Protein AF-A0A351FAN3-F1 (afdb_monomer)

Structure (mmCIF, N/CA/C/O backbone):
data_AF-A0A351FAN3-F1
#
_entry.id   AF-A0A351FAN3-F1
#
loop_
_atom_site.group_PDB
_atom_site.id
_atom_site.type_symbol
_atom_site.label_atom_id
_atom_site.label_alt_id
_atom_site.label_comp_id
_atom_site.label_asym_id
_atom_site.label_entity_id
_atom_site.label_seq_id
_atom_site.pdbx_PDB_ins_code
_atom_site.Cartn_x
_atom_site.Cartn_y
_atom_site.Cartn_z
_atom_site.occupancy
_atom_site.B_iso_or_equiv
_atom_site.auth_seq_id
_atom_site.auth_comp_id
_atom_site.auth_asym_id
_atom_site.auth_atom_id
_atom_site.pdbx_PDB_model_num
ATOM 1 N N . MET A 1 1 ? -4.603 -16.879 10.600 1.00 72.56 1 MET A N 1
ATOM 2 C CA . MET A 1 1 ? -4.471 -15.517 11.155 1.00 72.56 1 MET A CA 1
ATOM 3 C C . MET A 1 1 ? -3.678 -14.678 10.165 1.00 72.56 1 MET A C 1
ATOM 5 O O . MET A 1 1 ? -2.567 -15.080 9.836 1.00 72.56 1 MET A O 1
ATOM 9 N N . LYS A 1 2 ? -4.254 -13.592 9.635 1.00 87.19 2 LYS A N 1
ATOM 10 C CA . LYS A 1 2 ? -3.559 -12.656 8.735 1.00 87.19 2 LYS A CA 1
ATOM 11 C C . LYS A 1 2 ? -3.353 -11.318 9.441 1.00 87.19 2 LYS A C 1
ATOM 13 O O . LYS A 1 2 ? -4.236 -10.863 10.165 1.00 87.19 2 LYS A O 1
ATOM 18 N N . VAL A 1 3 ? -2.179 -10.725 9.233 1.00 91.88 3 VAL A N 1
ATOM 19 C CA . VAL A 1 3 ? -1.788 -9.427 9.796 1.00 91.88 3 VAL A CA 1
ATOM 20 C C . VAL A 1 3 ? -1.578 -8.452 8.652 1.00 91.88 3 VAL A C 1
ATOM 22 O O . VAL A 1 3 ? -0.851 -8.757 7.705 1.00 91.88 3 VAL A O 1
ATOM 25 N N . HIS A 1 4 ? -2.201 -7.284 8.744 1.00 91.38 4 HIS A N 1
ATOM 26 C CA . HIS A 1 4 ? -2.178 -6.276 7.696 1.00 91.38 4 HIS A CA 1
ATOM 27 C C . HIS A 1 4 ? -1.546 -4.999 8.232 1.00 91.38 4 HIS A C 1
ATOM 29 O O . HIS A 1 4 ? -2.056 -4.377 9.162 1.00 91.38 4 HIS A O 1
ATOM 35 N N . PHE A 1 5 ? -0.447 -4.591 7.609 1.00 92.56 5 PHE A N 1
ATOM 36 C CA . PHE A 1 5 ? 0.274 -3.374 7.954 1.00 92.56 5 PHE A CA 1
ATOM 37 C C . PHE A 1 5 ? -0.227 -2.227 7.073 1.00 92.56 5 PHE A C 1
ATOM 39 O O . PHE A 1 5 ? 0.098 -2.163 5.888 1.00 92.56 5 PHE A O 1
ATOM 46 N N . LYS A 1 6 ? -1.047 -1.339 7.639 1.00 93.25 6 LYS A N 1
ATOM 47 C CA . LYS A 1 6 ? -1.618 -0.169 6.946 1.00 93.25 6 LYS A CA 1
ATOM 48 C C . LYS A 1 6 ? -0.756 1.078 7.091 1.00 93.25 6 LYS A C 1
ATOM 50 O O . LYS A 1 6 ? -0.811 1.969 6.241 1.00 93.25 6 LYS A O 1
ATOM 55 N N . GLY A 1 7 ? 0.089 1.104 8.115 1.00 93.06 7 GLY A N 1
ATOM 56 C CA . GLY A 1 7 ? 1.183 2.050 8.252 1.00 93.06 7 GLY A CA 1
ATOM 57 C C . GLY A 1 7 ? 2.266 1.526 9.185 1.00 93.06 7 GLY A C 1
ATOM 58 O O . GLY A 1 7 ? 1.991 0.824 10.155 1.00 93.06 7 GLY A O 1
ATOM 59 N N . THR A 1 8 ? 3.513 1.831 8.837 1.00 91.50 8 THR A N 1
ATOM 60 C CA . THR A 1 8 ? 4.726 1.348 9.523 1.00 91.50 8 THR A CA 1
ATOM 61 C C . THR A 1 8 ? 5.798 2.433 9.637 1.00 91.50 8 THR A C 1
ATOM 63 O O . THR A 1 8 ? 6.943 2.143 9.979 1.00 91.50 8 THR A O 1
ATOM 66 N N . ARG A 1 9 ? 5.474 3.681 9.274 1.00 91.62 9 ARG A N 1
ATOM 67 C CA . ARG A 1 9 ? 6.348 4.847 9.458 1.00 91.62 9 ARG A CA 1
ATOM 68 C C . ARG A 1 9 ? 6.201 5.346 10.897 1.00 91.62 9 ARG A C 1
ATOM 70 O O . ARG A 1 9 ? 5.154 5.134 11.484 1.00 91.62 9 ARG A O 1
ATOM 77 N N . GLY A 1 10 ? 7.228 5.991 11.447 1.00 87.00 10 GLY A N 1
ATOM 78 C CA . GLY A 1 10 ? 7.135 6.658 12.752 1.00 87.00 10 GLY A CA 1
ATOM 79 C C . GLY A 1 10 ? 6.449 8.025 12.659 1.00 87.00 10 GLY A C 1
ATOM 80 O O . GLY A 1 10 ? 5.470 8.190 11.937 1.00 87.00 10 GLY A O 1
ATOM 81 N N . SER A 1 11 ? 7.052 9.023 13.304 1.00 86.12 11 SER A N 1
ATOM 82 C CA . SER A 1 11 ? 6.441 10.303 13.691 1.00 86.12 11 SER A CA 1
ATOM 83 C C . SER A 1 11 ? 5.692 11.101 12.619 1.00 86.12 11 SER A C 1
ATOM 85 O O . SER A 1 11 ? 4.808 11.879 12.962 1.00 86.12 11 SER A O 1
ATOM 87 N N . ILE A 1 12 ? 6.046 10.992 11.336 1.00 88.50 12 ILE A N 1
ATOM 88 C CA . ILE A 1 12 ? 5.437 11.809 10.275 1.00 88.50 12 ILE A CA 1
ATOM 89 C C . ILE A 1 12 ? 5.152 10.933 9.051 1.00 88.50 12 ILE A C 1
ATOM 91 O O . ILE A 1 12 ? 6.059 10.225 8.588 1.00 88.50 12 ILE A O 1
ATOM 95 N N . PRO A 1 13 ? 3.928 10.987 8.489 1.00 88.44 13 PRO A N 1
ATOM 96 C CA . PRO A 1 13 ? 3.634 10.324 7.235 1.00 88.44 13 PRO A CA 1
ATOM 97 C C . PRO A 1 13 ? 4.348 11.057 6.100 1.00 88.44 13 PRO A C 1
ATOM 99 O O . PRO A 1 13 ? 4.207 12.267 5.935 1.00 88.44 13 PRO A O 1
ATOM 102 N N . ILE A 1 14 ? 5.147 10.333 5.321 1.00 88.50 14 ILE A N 1
ATOM 103 C CA . ILE A 1 14 ? 5.975 10.914 4.258 1.00 88.50 14 ILE A CA 1
ATOM 104 C C . ILE A 1 14 ? 5.714 10.144 2.974 1.00 88.50 14 ILE A C 1
ATOM 106 O O . ILE A 1 14 ? 5.984 8.946 2.903 1.00 88.50 14 ILE A O 1
ATOM 110 N N . ALA A 1 15 ? 5.211 10.839 1.957 1.00 87.94 15 ALA A N 1
ATOM 111 C CA . ALA A 1 15 ? 5.057 10.268 0.627 1.00 87.94 15 ALA A CA 1
ATOM 112 C C . ALA A 1 15 ? 6.428 9.881 0.034 1.00 87.94 15 ALA A C 1
ATOM 114 O O . ALA A 1 15 ? 7.420 10.561 0.314 1.00 87.94 15 ALA A O 1
ATOM 115 N N . PRO A 1 16 ? 6.497 8.835 -0.809 1.00 88.88 16 PRO A N 1
ATOM 11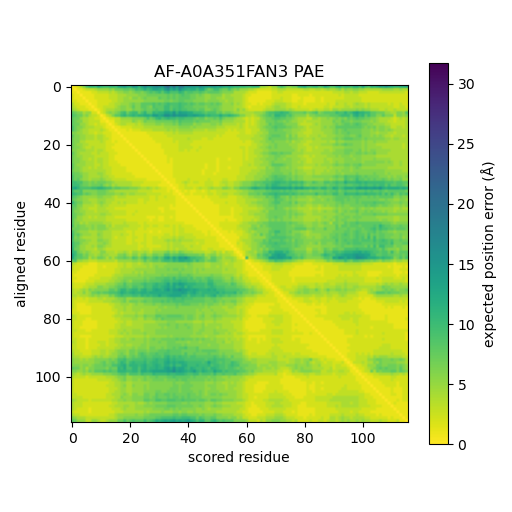6 C CA . PRO A 1 16 ? 7.694 8.559 -1.593 1.00 88.88 16 PRO A CA 1
ATOM 117 C C . PRO A 1 16 ? 8.120 9.791 -2.395 1.00 88.88 16 PRO A C 1
ATOM 119 O O . PRO A 1 16 ? 7.289 10.494 -2.976 1.00 88.88 16 PRO A O 1
ATOM 122 N N . THR A 1 17 ? 9.420 10.041 -2.441 1.00 92.19 17 THR A N 1
ATOM 123 C CA . THR A 1 17 ? 10.008 11.108 -3.250 1.00 92.19 17 THR A CA 1
ATOM 124 C C . THR A 1 17 ? 9.900 10.788 -4.742 1.00 92.19 17 THR A C 1
ATOM 126 O O . THR A 1 17 ? 9.798 9.629 -5.151 1.00 92.19 17 THR A O 1
ATOM 129 N N . ALA A 1 18 ? 9.972 11.820 -5.588 1.00 95.75 18 ALA A N 1
ATOM 130 C CA . ALA A 1 18 ? 9.976 11.641 -7.040 1.00 95.75 18 ALA A CA 1
ATOM 131 C C . ALA A 1 18 ? 11.127 10.731 -7.508 1.00 95.75 18 ALA A C 1
ATOM 133 O O . ALA A 1 18 ? 10.918 9.874 -8.365 1.00 95.75 18 ALA A O 1
ATOM 134 N N . THR A 1 19 ? 12.312 10.872 -6.906 1.00 96.62 19 THR A N 1
ATOM 135 C CA . THR A 1 19 ? 13.483 10.038 -7.201 1.00 96.62 19 THR A CA 1
ATOM 136 C C . THR A 1 19 ? 13.225 8.571 -6.869 1.00 96.62 19 THR A C 1
ATOM 138 O O . THR A 1 19 ? 13.448 7.713 -7.717 1.00 96.62 19 THR A O 1
ATOM 141 N N . GLU A 1 20 ? 12.667 8.266 -5.692 1.00 92.81 20 GLU A N 1
ATOM 142 C CA . GLU A 1 20 ? 12.321 6.884 -5.321 1.00 92.81 20 GLU A CA 1
ATOM 143 C C . GLU A 1 20 ? 11.310 6.270 -6.300 1.00 92.81 20 GLU A C 1
ATOM 145 O O . GLU A 1 20 ? 11.420 5.099 -6.668 1.00 92.81 20 GLU A O 1
ATOM 150 N N . VAL A 1 21 ? 10.332 7.053 -6.765 1.00 94.25 21 VAL A N 1
ATOM 151 C CA . VAL A 1 21 ? 9.373 6.590 -7.779 1.00 94.25 21 VAL A CA 1
ATOM 152 C C . VAL A 1 21 ? 10.079 6.305 -9.108 1.00 94.25 21 VAL A C 1
ATOM 154 O O . VAL A 1 21 ? 9.865 5.241 -9.693 1.00 94.25 21 VAL A O 1
ATOM 157 N N . GLN A 1 22 ? 10.945 7.208 -9.573 1.00 97.12 22 GLN A N 1
ATOM 158 C CA . GLN A 1 22 ? 11.709 7.023 -10.811 1.00 97.12 22 GLN A CA 1
ATOM 159 C C . GLN A 1 22 ? 12.600 5.777 -10.748 1.00 97.12 22 GLN A C 1
ATOM 161 O O . GLN A 1 22 ? 12.579 4.958 -11.669 1.00 97.12 22 GLN A O 1
ATOM 166 N N . GLU A 1 23 ? 13.322 5.577 -9.647 1.00 95.81 23 GLU A N 1
ATOM 167 C CA . GLU A 1 23 ? 14.173 4.403 -9.440 1.00 95.81 23 GLU A CA 1
ATOM 168 C C . GLU A 1 23 ? 13.374 3.098 -9.472 1.00 95.81 23 GLU A C 1
ATOM 170 O O . GLU A 1 23 ? 13.818 2.111 -10.063 1.00 95.81 23 GLU A O 1
ATOM 175 N N . LYS A 1 24 ? 12.163 3.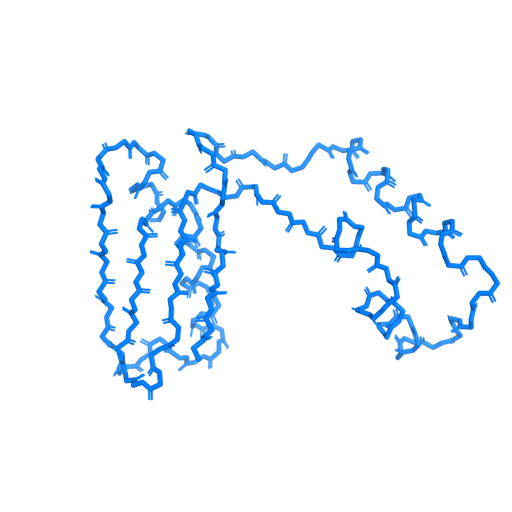080 -8.899 1.00 95.38 24 LYS A N 1
ATOM 176 C CA . LYS A 1 24 ? 11.278 1.907 -8.963 1.00 95.38 24 LYS A CA 1
ATOM 177 C C . LYS A 1 24 ? 10.836 1.592 -10.385 1.00 95.38 24 LYS A C 1
ATOM 179 O O . LYS A 1 24 ? 10.823 0.417 -10.757 1.00 95.38 24 LYS A O 1
ATOM 184 N N . VAL A 1 25 ? 10.504 2.609 -11.179 1.00 96.31 25 VAL A N 1
ATOM 185 C CA . VAL A 1 25 ? 10.139 2.428 -12.592 1.00 96.31 25 VAL A CA 1
ATOM 186 C C . VAL A 1 25 ? 11.325 1.864 -13.372 1.00 96.31 25 VAL A C 1
ATOM 188 O O . VAL A 1 25 ? 11.185 0.835 -14.031 1.00 96.31 25 VAL A O 1
ATOM 191 N N . VAL A 1 26 ? 12.509 2.468 -13.239 1.00 97.75 26 VAL A N 1
ATOM 192 C CA . VAL A 1 26 ? 13.728 2.003 -13.920 1.00 97.75 26 VAL A CA 1
ATOM 193 C C . VAL A 1 26 ? 14.069 0.565 -13.525 1.00 97.75 26 VAL A C 1
ATOM 195 O O . VAL A 1 26 ? 14.277 -0.276 -14.400 1.00 97.75 26 VAL A O 1
ATOM 198 N N . ALA A 1 27 ? 14.066 0.243 -12.230 1.00 96.62 27 ALA A N 1
ATOM 199 C CA . ALA A 1 27 ? 14.348 -1.107 -11.745 1.00 96.62 27 ALA A CA 1
ATOM 200 C C . ALA A 1 27 ? 13.341 -2.141 -12.276 1.00 96.62 27 ALA A C 1
ATOM 202 O O . ALA A 1 27 ? 13.734 -3.238 -12.679 1.00 96.62 27 ALA A O 1
ATOM 203 N N . SER A 1 28 ? 12.056 -1.781 -12.342 1.00 96.62 28 SER A N 1
ATOM 204 C CA . SER A 1 28 ? 11.007 -2.653 -12.885 1.00 96.62 28 SER A CA 1
ATOM 205 C C . SER A 1 28 ? 11.208 -2.922 -14.379 1.00 96.62 28 SER A C 1
ATOM 207 O O . SER A 1 28 ? 11.084 -4.064 -14.820 1.00 96.62 28 SER A O 1
ATOM 209 N N . LEU A 1 29 ? 11.586 -1.898 -15.153 1.00 96.44 29 LEU A N 1
ATOM 210 C CA . LEU A 1 29 ? 11.882 -2.029 -16.583 1.00 96.44 29 LEU A CA 1
ATOM 211 C C . LEU A 1 29 ? 13.149 -2.852 -16.845 1.00 96.44 29 LEU A C 1
ATOM 213 O O . LEU A 1 29 ? 13.180 -3.653 -17.778 1.00 96.44 29 LEU A O 1
ATOM 217 N N . LEU A 1 30 ? 14.183 -2.707 -16.011 1.00 96.56 30 LEU A N 1
ATOM 218 C CA . LEU A 1 30 ? 15.382 -3.542 -16.091 1.00 96.56 30 LEU A CA 1
ATOM 219 C C . LEU A 1 30 ? 15.057 -5.015 -15.814 1.00 96.56 30 LEU A C 1
ATOM 221 O O . LEU A 1 30 ? 15.494 -5.881 -16.570 1.00 96.56 30 LEU A O 1
ATOM 225 N N . ALA A 1 31 ? 14.247 -5.296 -14.789 1.00 95.44 31 ALA A N 1
ATOM 226 C CA . ALA A 1 31 ? 13.809 -6.651 -14.450 1.00 95.44 31 ALA A CA 1
ATOM 227 C C . ALA A 1 31 ? 12.892 -7.279 -15.519 1.00 95.44 31 ALA A C 1
ATOM 229 O O . ALA A 1 31 ? 12.858 -8.501 -15.674 1.00 95.44 31 ALA A O 1
ATOM 230 N N . ALA A 1 32 ? 12.160 -6.450 -16.264 1.00 96.31 32 ALA A N 1
ATOM 231 C CA . ALA A 1 32 ? 11.279 -6.867 -17.350 1.00 96.31 32 ALA A CA 1
ATOM 232 C C . ALA A 1 32 ? 12.025 -7.302 -18.625 1.00 96.31 32 ALA A C 1
ATOM 234 O O . ALA A 1 32 ? 11.432 -7.939 -19.500 1.00 96.31 32 ALA A O 1
ATOM 235 N N . ARG A 1 33 ? 13.317 -6.975 -18.770 1.00 96.12 33 ARG A N 1
ATOM 236 C CA . ARG A 1 33 ? 14.078 -7.284 -19.990 1.00 96.12 33 ARG A CA 1
ATOM 237 C C . ARG A 1 33 ? 14.092 -8.790 -20.270 1.00 96.12 33 ARG A C 1
ATOM 239 O O . ARG A 1 33 ? 14.479 -9.592 -19.426 1.00 96.12 33 ARG A O 1
ATOM 246 N N . GLY A 1 34 ? 13.690 -9.162 -21.486 1.00 93.75 34 GLY A N 1
ATOM 247 C CA . GLY A 1 34 ? 13.629 -10.559 -21.931 1.00 93.75 34 GLY A CA 1
ATOM 248 C C . GLY A 1 34 ? 12.434 -11.355 -21.392 1.00 93.75 34 GLY A C 1
ATOM 249 O O . GLY A 1 34 ? 12.371 -12.561 -21.620 1.00 93.75 34 GLY A O 1
ATOM 250 N N . LYS A 1 35 ? 11.492 -10.716 -20.685 1.00 93.69 35 LYS A N 1
ATOM 251 C CA . LYS A 1 35 ? 10.231 -11.334 -20.253 1.00 93.69 35 LYS A CA 1
ATOM 252 C C . LYS A 1 35 ? 9.139 -11.137 -21.303 1.00 93.69 35 LYS A C 1
ATOM 254 O O . LYS A 1 35 ? 9.164 -10.173 -22.066 1.00 93.69 35 LYS A O 1
ATOM 259 N N . ASP A 1 36 ? 8.172 -12.050 -21.326 1.00 92.75 36 ASP A N 1
ATOM 260 C CA . ASP A 1 36 ? 7.025 -11.952 -22.224 1.00 92.75 36 ASP A CA 1
ATOM 261 C C . ASP A 1 36 ? 5.914 -11.106 -21.587 1.00 92.75 36 ASP A C 1
ATOM 263 O O . ASP A 1 36 ? 5.204 -11.568 -20.698 1.00 92.75 36 ASP A O 1
ATOM 267 N N . LEU A 1 37 ? 5.805 -9.849 -22.021 1.00 95.69 37 LEU A N 1
ATOM 268 C CA . LEU A 1 37 ? 4.888 -8.835 -21.481 1.00 95.69 37 LEU A CA 1
ATOM 269 C C . LEU A 1 37 ? 3.921 -8.318 -22.561 1.00 95.69 37 LEU A C 1
ATOM 271 O O . LEU A 1 37 ? 3.634 -7.127 -22.637 1.00 95.69 37 LEU A O 1
ATOM 275 N N . ARG A 1 38 ? 3.457 -9.208 -23.446 1.00 96.00 38 ARG A N 1
ATOM 276 C CA . ARG A 1 38 ? 2.648 -8.864 -24.634 1.00 96.00 38 ARG A CA 1
ATOM 277 C C . ARG A 1 38 ? 1.181 -8.556 -24.334 1.00 96.00 38 ARG A C 1
ATOM 279 O O . ARG A 1 38 ? 0.478 -8.054 -25.205 1.00 96.00 38 ARG A O 1
ATOM 286 N N . SER A 1 39 ? 0.706 -8.870 -23.134 1.00 97.44 39 SER A N 1
ATOM 287 C CA . SER A 1 39 ? -0.675 -8.644 -22.706 1.00 97.44 39 SER A CA 1
ATOM 288 C C . SER A 1 39 ? -0.732 -8.070 -21.295 1.00 97.44 39 SER A C 1
ATOM 290 O O . SER A 1 39 ? 0.162 -8.306 -20.481 1.00 97.44 39 SER A O 1
ATOM 292 N N . GLU A 1 40 ? -1.821 -7.369 -20.974 1.00 97.44 40 GLU A N 1
ATOM 293 C CA . GLU A 1 40 ? -2.049 -6.827 -19.628 1.00 97.44 40 GLU A CA 1
ATOM 294 C C . GLU A 1 40 ? -1.983 -7.921 -18.555 1.00 97.44 40 GLU A C 1
ATOM 296 O O . GLU A 1 40 ? -1.359 -7.728 -17.514 1.00 97.44 40 GLU A O 1
ATOM 301 N N . ARG A 1 41 ? -2.555 -9.102 -18.830 1.00 97.50 41 ARG A N 1
ATOM 302 C CA . ARG A 1 41 ? -2.495 -10.249 -17.915 1.00 97.50 41 ARG A CA 1
ATOM 303 C C . ARG A 1 41 ? -1.049 -10.638 -17.595 1.00 97.50 41 ARG A C 1
ATOM 305 O O . ARG A 1 41 ? -0.714 -10.806 -16.427 1.00 97.50 41 ARG A O 1
ATOM 312 N N . GLN A 1 42 ? -0.190 -10.739 -18.612 1.00 97.00 42 GLN A N 1
ATOM 313 C CA . GLN A 1 42 ? 1.229 -11.062 -18.423 1.00 97.00 42 GLN A CA 1
ATOM 314 C C . GLN A 1 42 ? 1.969 -9.972 -17.637 1.00 97.00 42 GLN A C 1
ATOM 316 O O . GLN A 1 42 ? 2.803 -10.286 -16.792 1.00 97.00 42 GLN A O 1
ATOM 321 N N . ILE A 1 43 ? 1.641 -8.699 -17.877 1.00 96.81 43 ILE A N 1
ATOM 322 C CA . ILE A 1 43 ? 2.220 -7.572 -17.136 1.00 96.81 43 ILE A CA 1
ATOM 323 C C . ILE A 1 43 ? 1.826 -7.639 -15.659 1.00 96.81 43 ILE A C 1
ATOM 325 O O . ILE A 1 43 ? 2.698 -7.545 -14.797 1.00 96.81 43 ILE A O 1
ATOM 329 N N . ARG A 1 44 ? 0.540 -7.845 -15.353 1.00 96.56 44 ARG A N 1
ATOM 330 C CA . ARG A 1 44 ? 0.051 -7.962 -13.971 1.00 96.56 44 ARG A CA 1
ATOM 331 C C . ARG A 1 44 ? 0.689 -9.143 -13.248 1.00 96.56 44 ARG A C 1
ATOM 333 O O . ARG A 1 44 ? 1.227 -8.966 -12.161 1.00 96.56 44 ARG A O 1
ATOM 340 N N . GLU A 1 45 ? 0.738 -10.310 -13.889 1.00 96.25 45 GLU A N 1
ATOM 341 C CA . GLU A 1 45 ? 1.413 -11.489 -13.335 1.00 96.25 45 GLU A CA 1
ATOM 342 C C . GLU A 1 45 ? 2.903 -11.236 -13.071 1.00 96.25 45 GLU A C 1
ATOM 344 O O . GLU A 1 45 ? 3.420 -11.653 -12.034 1.00 96.25 45 GLU A O 1
ATOM 349 N N . PHE A 1 46 ? 3.600 -10.533 -13.966 1.00 96.38 46 PHE A N 1
ATOM 350 C CA . PHE A 1 46 ? 4.998 -10.164 -13.756 1.00 96.38 46 PHE A CA 1
ATOM 351 C C . PHE A 1 46 ? 5.170 -9.226 -12.553 1.00 96.38 46 PHE A C 1
ATOM 353 O O . PHE A 1 46 ? 6.027 -9.474 -11.701 1.00 96.38 46 PHE A O 1
ATOM 360 N N . VAL A 1 47 ? 4.339 -8.187 -12.442 1.00 95.81 47 VAL A N 1
ATOM 361 C CA . VAL A 1 47 ? 4.390 -7.242 -11.316 1.00 95.81 47 VAL A CA 1
ATOM 362 C C . VAL A 1 47 ? 4.100 -7.942 -9.989 1.00 95.81 47 VAL A C 1
ATOM 364 O O . VAL A 1 47 ? 4.820 -7.724 -9.018 1.00 95.81 47 VAL A O 1
ATOM 367 N N . GLU A 1 48 ? 3.086 -8.801 -9.945 1.00 93.69 48 GLU A N 1
ATOM 368 C CA . GLU A 1 48 ? 2.644 -9.452 -8.709 1.00 93.69 48 GLU A CA 1
ATOM 369 C C . GLU A 1 48 ? 3.558 -10.600 -8.275 1.00 93.69 48 GLU A C 1
ATOM 371 O O . GLU A 1 48 ? 3.786 -10.786 -7.082 1.00 93.69 48 GLU A O 1
ATOM 376 N N . LYS A 1 49 ? 4.073 -11.388 -9.227 1.00 94.12 49 LYS A N 1
ATOM 377 C CA . LYS A 1 49 ? 4.755 -12.656 -8.920 1.00 94.12 49 LYS A CA 1
ATOM 378 C C . LYS A 1 49 ? 6.260 -12.635 -9.153 1.00 94.12 49 LYS A C 1
ATOM 380 O O . LYS A 1 49 ? 6.948 -13.502 -8.626 1.00 94.12 49 LYS A O 1
ATOM 385 N N . SER A 1 50 ? 6.776 -11.711 -9.967 1.00 94.81 50 SER A N 1
ATOM 386 C CA . SER A 1 50 ? 8.194 -11.709 -10.367 1.00 94.81 50 SER A CA 1
ATOM 387 C C . SER A 1 50 ? 8.986 -10.517 -9.836 1.00 94.81 50 SER A C 1
ATOM 389 O O . SER A 1 50 ? 10.177 -10.662 -9.561 1.00 94.81 50 SER A O 1
ATOM 391 N N . LEU A 1 51 ? 8.371 -9.339 -9.699 1.00 95.38 51 LEU A N 1
ATOM 392 C CA . LEU A 1 51 ? 9.063 -8.176 -9.146 1.00 95.38 51 LEU A CA 1
ATOM 393 C C . LEU A 1 51 ? 9.244 -8.307 -7.622 1.00 95.38 51 LEU A C 1
ATOM 395 O O . LEU A 1 51 ? 8.296 -8.654 -6.916 1.00 95.38 51 LEU A O 1
ATOM 399 N N . PRO A 1 52 ? 10.426 -7.956 -7.080 1.00 91.50 52 PRO A N 1
ATOM 400 C CA . PRO A 1 52 ? 10.609 -7.812 -5.641 1.00 91.50 52 PRO A CA 1
ATOM 401 C C . PRO A 1 52 ? 9.619 -6.805 -5.044 1.00 91.50 52 PRO A C 1
ATOM 403 O O . PRO A 1 52 ? 9.382 -5.752 -5.639 1.00 91.50 52 PRO A O 1
ATOM 406 N N . PHE A 1 53 ? 9.136 -7.069 -3.824 1.00 87.56 53 PHE A N 1
ATOM 407 C CA . PHE A 1 53 ? 8.137 -6.241 -3.130 1.00 87.56 53 PHE A CA 1
ATOM 408 C C . PHE A 1 53 ? 8.459 -4.741 -3.146 1.00 87.56 53 PHE A C 1
ATOM 410 O O . PHE A 1 53 ? 7.584 -3.919 -3.371 1.00 87.56 53 PHE A O 1
ATOM 417 N N . ARG A 1 54 ? 9.726 -4.356 -2.956 1.00 87.50 54 ARG A N 1
ATOM 418 C CA . ARG A 1 54 ? 10.150 -2.943 -2.965 1.00 87.50 54 ARG A CA 1
ATOM 419 C C . ARG A 1 54 ? 9.929 -2.218 -4.302 1.00 87.50 54 ARG A C 1
ATOM 421 O O . ARG A 1 54 ? 9.949 -0.991 -4.330 1.00 87.50 54 ARG A O 1
ATOM 428 N N . HIS A 1 55 ? 9.792 -2.956 -5.402 1.00 90.25 55 HIS A N 1
ATOM 429 C CA . HIS A 1 55 ? 9.584 -2.418 -6.747 1.00 90.25 55 HIS A CA 1
ATOM 430 C C . HIS A 1 55 ? 8.105 -2.469 -7.134 1.00 90.25 55 HIS A C 1
ATOM 432 O O . HIS A 1 55 ? 7.567 -1.446 -7.552 1.00 90.25 55 HIS A O 1
ATOM 438 N N . SER A 1 56 ? 7.437 -3.608 -6.917 1.00 90.88 56 SER A N 1
ATOM 439 C CA . SER A 1 56 ? 6.000 -3.783 -7.193 1.00 90.88 56 SER A CA 1
ATOM 440 C C . SER A 1 56 ? 5.079 -3.145 -6.154 1.00 90.88 56 SER A C 1
ATOM 442 O O . SER A 1 56 ? 3.892 -2.961 -6.397 1.00 90.88 56 SER A O 1
ATOM 444 N N . SER A 1 57 ? 5.597 -2.817 -4.975 1.00 88.38 57 SER A N 1
ATOM 445 C CA . SER A 1 57 ? 4.850 -2.307 -3.824 1.00 88.38 57 SER A CA 1
ATOM 446 C C . SER A 1 57 ? 5.735 -1.385 -2.982 1.00 88.38 57 SER A C 1
ATOM 448 O O . SER A 1 57 ? 6.838 -1.015 -3.387 1.00 88.38 57 SER A O 1
ATOM 450 N N . THR A 1 58 ? 5.239 -0.911 -1.844 1.00 84.12 58 THR A N 1
ATOM 451 C CA . THR A 1 58 ? 6.005 -0.075 -0.915 1.00 84.12 58 THR A CA 1
ATOM 452 C C . THR A 1 58 ? 5.677 -0.446 0.523 1.00 84.12 58 THR A C 1
ATOM 454 O O . THR A 1 58 ? 4.620 -1.004 0.798 1.00 84.12 58 THR A O 1
ATOM 457 N N . PHE A 1 59 ? 6.588 -0.125 1.434 1.00 75.38 59 PHE A N 1
ATOM 458 C CA . PHE A 1 59 ? 6.345 -0.103 2.874 1.00 75.38 59 PHE A CA 1
ATOM 459 C C . PHE A 1 59 ? 6.407 1.350 3.362 1.00 75.38 59 PHE A C 1
ATOM 461 O O . PHE A 1 59 ? 7.054 2.192 2.736 1.00 75.38 59 PHE A O 1
ATOM 468 N N . GLY A 1 60 ? 5.749 1.652 4.480 1.00 75.50 60 GLY A N 1
ATOM 469 C CA . GLY A 1 60 ? 5.720 3.005 5.035 1.00 75.50 60 GLY A CA 1
ATOM 470 C C . GLY A 1 60 ? 4.793 3.962 4.280 1.00 75.50 60 GLY A C 1
ATOM 471 O O . GLY A 1 60 ? 3.789 3.558 3.701 1.00 75.50 60 GLY A O 1
ATOM 472 N N . GLY A 1 61 ? 5.088 5.259 4.355 1.00 88.00 61 GLY A N 1
ATOM 473 C CA . GLY A 1 61 ? 4.178 6.321 3.927 1.00 88.00 61 GLY A CA 1
ATOM 474 C C . GLY A 1 61 ? 3.230 6.724 5.045 1.00 88.00 61 GLY A C 1
ATOM 475 O O . GLY A 1 61 ? 3.291 7.852 5.519 1.00 88.00 61 GLY A O 1
ATOM 476 N N . ASN A 1 62 ? 2.437 5.769 5.521 1.00 94.19 62 ASN A N 1
ATOM 477 C CA . ASN A 1 62 ? 1.527 5.968 6.642 1.00 94.19 62 ASN A CA 1
ATOM 478 C C . ASN A 1 62 ? 2.176 5.680 8.002 1.00 94.19 62 ASN A C 1
ATOM 480 O O . ASN A 1 62 ? 3.025 4.786 8.105 1.00 94.19 62 ASN A O 1
ATOM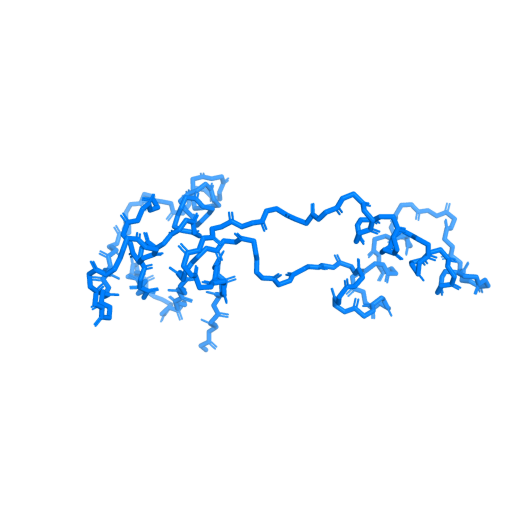 484 N N . THR A 1 63 ? 1.729 6.392 9.037 1.00 95.75 63 THR A N 1
ATOM 485 C CA . THR A 1 63 ? 2.118 6.168 10.443 1.00 95.75 63 THR A CA 1
ATOM 486 C C . THR A 1 63 ? 1.356 4.983 11.061 1.00 95.75 63 THR A C 1
ATOM 488 O O . THR A 1 63 ? 0.452 4.465 10.392 1.00 95.75 63 THR A O 1
ATOM 491 N N . PRO A 1 64 ? 1.725 4.485 12.262 1.00 96.31 64 PRO A N 1
ATOM 492 C CA . PRO A 1 64 ? 1.368 3.144 12.719 1.00 96.31 64 PRO A CA 1
ATOM 493 C C . PRO A 1 64 ? -0.128 2.849 12.658 1.00 96.31 64 PRO A C 1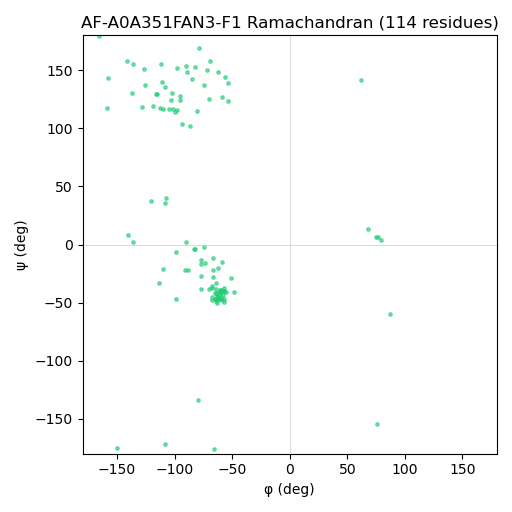
ATOM 495 O O . PRO A 1 64 ? -0.950 3.566 13.222 1.00 96.31 64 PRO A O 1
ATOM 498 N N . CYS A 1 65 ? -0.467 1.785 11.939 1.00 96.25 65 CYS A N 1
ATOM 499 C CA . CYS A 1 65 ? -1.797 1.198 11.934 1.00 96.25 65 CYS A CA 1
ATOM 500 C C . CYS A 1 65 ? -1.665 -0.243 11.449 1.00 96.25 65 CYS A C 1
ATOM 502 O O . CYS A 1 65 ? -1.233 -0.497 10.317 1.00 96.25 65 CYS A O 1
ATOM 504 N N . VAL A 1 66 ? -2.009 -1.191 12.310 1.00 95.31 66 VAL A N 1
ATOM 505 C CA . VAL A 1 66 ? -1.998 -2.624 12.003 1.00 95.31 66 VAL A CA 1
ATOM 506 C C . VAL A 1 66 ? -3.373 -3.183 12.312 1.00 95.31 66 VAL A C 1
ATOM 508 O O . VAL A 1 66 ? -3.930 -2.856 13.352 1.00 95.31 66 VAL A O 1
ATOM 511 N N . HIS A 1 67 ? -3.918 -4.045 11.455 1.00 94.06 67 HIS A N 1
ATOM 512 C CA . HIS A 1 67 ? -5.125 -4.789 11.809 1.00 94.06 67 HIS A CA 1
ATOM 513 C C . HIS A 1 67 ? -4.957 -6.296 11.640 1.00 94.06 67 HIS A C 1
ATOM 515 O O . HIS A 1 67 ? -4.181 -6.774 10.805 1.00 94.06 67 HIS A O 1
ATOM 521 N N . LEU A 1 68 ? -5.699 -7.039 12.457 1.00 93.25 68 LEU A N 1
ATOM 522 C CA . LEU A 1 68 ? -5.764 -8.495 12.426 1.00 93.25 68 LEU A CA 1
ATOM 523 C C . LEU A 1 68 ? -7.113 -8.949 11.878 1.00 93.25 68 LEU A C 1
ATOM 525 O O . LEU A 1 68 ? -8.159 -8.454 12.295 1.00 93.25 68 LEU A O 1
ATOM 529 N N . GLU A 1 69 ? -7.082 -9.930 10.979 1.00 87.69 69 GLU A N 1
ATOM 530 C CA . GLU A 1 69 ? -8.275 -10.703 10.632 1.00 87.69 69 GLU A CA 1
ATOM 531 C C . GLU A 1 69 ? -8.497 -11.785 11.698 1.00 87.69 69 GLU A C 1
ATOM 533 O O . GLU A 1 69 ? -7.687 -12.709 11.847 1.00 87.69 69 GLU A O 1
ATOM 538 N N . THR A 1 70 ? -9.603 -11.664 12.429 1.00 87.38 70 THR A N 1
ATOM 539 C CA . THR A 1 70 ? -10.031 -12.592 13.491 1.00 87.38 70 THR A CA 1
ATOM 540 C C . THR A 1 70 ? -10.888 -13.743 12.956 1.00 87.38 70 THR A C 1
ATOM 542 O O . THR A 1 70 ? -10.969 -14.792 13.588 1.00 87.38 70 THR A O 1
ATOM 545 N N . GLY A 1 71 ? -11.507 -13.564 11.783 1.00 86.06 71 GLY A N 1
ATOM 546 C CA . GLY A 1 71 ? -12.527 -14.469 11.247 1.00 86.06 71 GLY A CA 1
ATOM 547 C C . GLY A 1 71 ? -13.924 -14.269 11.853 1.00 86.06 71 GLY A C 1
ATOM 548 O O . GLY A 1 71 ? -14.823 -15.031 11.509 1.00 86.06 71 GLY A O 1
ATOM 549 N N . SER A 1 72 ? -14.110 -13.271 12.727 1.00 89.12 72 SER A N 1
ATOM 550 C CA . SER A 1 72 ? -15.408 -12.851 13.270 1.00 89.12 72 SER A CA 1
ATOM 551 C C . SER A 1 72 ? -15.841 -11.493 12.699 1.00 89.12 72 SER A C 1
ATOM 553 O O . SER A 1 72 ? -15.224 -10.945 11.781 1.00 89.12 72 SER A O 1
ATOM 555 N N . GLU A 1 73 ? -16.914 -10.933 13.258 1.00 90.12 73 GLU A N 1
ATOM 556 C CA . GLU A 1 73 ? -17.340 -9.556 12.995 1.00 90.12 73 GLU A CA 1
ATOM 557 C C . GLU A 1 73 ? -16.449 -8.511 13.699 1.00 90.12 73 GLU A C 1
ATOM 559 O O . GLU A 1 73 ? -16.638 -7.311 13.502 1.00 90.12 73 GLU A O 1
ATOM 564 N N . ASP A 1 74 ? -15.458 -8.952 14.483 1.00 92.56 74 ASP A N 1
ATOM 565 C CA . ASP A 1 74 ? -14.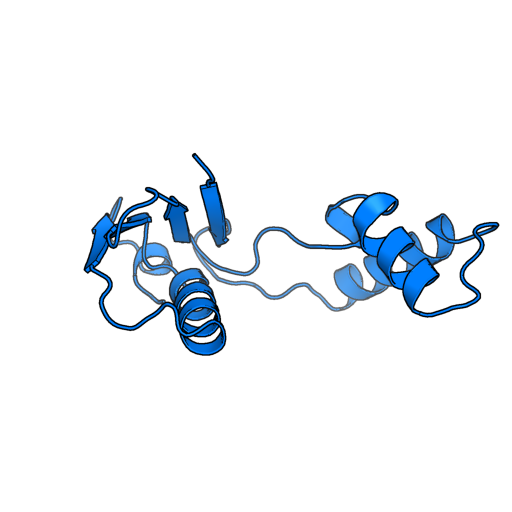570 -8.088 15.255 1.00 92.56 74 ASP A CA 1
ATOM 566 C C . ASP A 1 74 ? -13.273 -7.791 14.500 1.00 92.56 74 ASP A C 1
ATOM 568 O O . ASP A 1 74 ? -12.531 -8.690 14.100 1.00 92.56 74 ASP A O 1
ATOM 572 N N . TYR A 1 75 ? -12.944 -6.511 14.386 1.00 92.44 75 TYR A N 1
ATOM 573 C CA . TYR A 1 75 ? -11.676 -6.018 13.869 1.00 92.44 75 TYR A CA 1
ATOM 574 C C . TYR A 1 75 ? -10.797 -5.569 15.026 1.00 92.44 75 TYR A C 1
ATOM 576 O O . TYR A 1 75 ? -11.180 -4.697 15.804 1.00 92.44 75 TYR A O 1
ATOM 584 N N . LEU A 1 76 ? -9.591 -6.126 15.111 1.00 96.50 76 LEU A N 1
ATOM 585 C CA . LEU A 1 76 ? -8.577 -5.661 16.055 1.00 96.50 76 LEU A CA 1
ATOM 586 C C . LEU A 1 76 ? -7.622 -4.736 15.310 1.00 96.50 76 LEU A C 1
ATOM 588 O O . LEU A 1 76 ? -6.938 -5.182 14.388 1.00 96.50 76 LEU A O 1
ATOM 592 N N . ILE A 1 77 ? -7.595 -3.467 15.703 1.00 96.94 77 ILE A N 1
ATOM 593 C CA . ILE A 1 77 ? -6.752 -2.414 15.142 1.00 96.94 77 ILE A CA 1
ATOM 594 C C . ILE A 1 77 ? -5.775 -1.961 16.226 1.00 96.94 77 ILE A C 1
ATOM 596 O O . ILE A 1 77 ? -6.178 -1.644 17.341 1.00 96.94 77 ILE A O 1
ATOM 600 N N . PHE A 1 78 ? -4.493 -1.916 15.895 1.00 97.62 78 PHE A N 1
ATOM 601 C CA . PHE A 1 78 ? -3.417 -1.462 16.765 1.00 97.62 78 PHE A CA 1
ATOM 602 C C . PHE A 1 78 ? -2.858 -0.165 16.197 1.00 97.62 78 PHE A C 1
ATOM 604 O O . PHE A 1 78 ? -2.335 -0.154 15.079 1.00 97.62 78 PHE A O 1
ATOM 611 N N . ASP A 1 79 ? -2.994 0.892 16.993 1.00 97.69 79 ASP A N 1
ATOM 612 C CA . ASP A 1 79 ? -2.732 2.288 16.670 1.00 97.69 79 ASP A CA 1
ATOM 613 C C . ASP A 1 79 ? -3.604 2.860 15.532 1.00 97.69 79 ASP A C 1
ATOM 615 O O . ASP A 1 79 ? -3.935 2.211 14.536 1.00 97.69 79 ASP A O 1
ATOM 619 N N . GLY A 1 80 ? -4.008 4.117 15.714 1.00 96.56 80 GLY A N 1
ATOM 620 C CA . GLY A 1 80 ? -4.844 4.895 14.802 1.00 96.56 80 GLY A CA 1
ATOM 621 C C . GLY A 1 80 ? -4.053 5.982 14.079 1.00 96.56 80 GLY A C 1
ATOM 622 O O . GLY A 1 80 ? -4.525 7.109 13.949 1.00 96.56 80 GLY A O 1
ATOM 623 N N . GLY A 1 81 ? -2.823 5.684 13.658 1.00 96.62 81 GLY A N 1
ATOM 624 C CA . GLY A 1 81 ? -2.034 6.583 12.822 1.00 96.62 81 GLY A CA 1
ATOM 625 C C . GLY A 1 81 ? -2.649 6.780 11.437 1.00 96.62 81 GLY A C 1
ATOM 626 O O . GLY A 1 81 ? -3.691 6.216 11.119 1.00 96.62 81 GLY A O 1
ATOM 627 N N . SER A 1 82 ? -1.985 7.518 10.547 1.00 96.12 82 SER A N 1
ATOM 628 C CA . SER A 1 82 ? -2.531 7.885 9.229 1.00 96.12 82 SER A CA 1
ATOM 629 C C . SER A 1 82 ? -2.895 6.686 8.334 1.00 96.12 82 SER A C 1
ATOM 631 O O . SER A 1 82 ? -3.611 6.843 7.344 1.00 96.12 82 SER A O 1
ATOM 633 N N . GLY A 1 83 ? -2.425 5.478 8.668 1.00 95.44 83 GLY A N 1
ATOM 634 C CA . GLY A 1 83 ? -2.854 4.236 8.025 1.00 95.44 83 GLY A CA 1
ATOM 635 C C . GLY A 1 83 ? -4.317 3.871 8.301 1.00 95.44 83 GLY A C 1
ATOM 636 O O . GLY A 1 83 ? -4.917 3.168 7.486 1.00 95.44 83 GLY A O 1
ATOM 637 N N . LEU A 1 84 ? -4.920 4.389 9.376 1.00 96.12 84 LEU A N 1
ATOM 638 C CA . LEU A 1 84 ? -6.322 4.162 9.731 1.00 96.12 84 LEU A CA 1
ATOM 639 C C . LEU A 1 84 ? -7.266 4.681 8.642 1.00 96.12 84 LEU A C 1
ATOM 641 O O . LEU A 1 84 ? -8.184 3.971 8.235 1.00 96.12 84 LEU A O 1
ATOM 645 N N . ARG A 1 85 ? -6.978 5.854 8.069 1.00 95.12 85 ARG A N 1
ATOM 646 C CA . ARG A 1 85 ? -7.714 6.386 6.914 1.00 95.12 85 ARG A CA 1
ATOM 647 C C . ARG A 1 85 ? -7.699 5.438 5.711 1.00 95.12 85 ARG A C 1
ATOM 649 O O . ARG A 1 85 ? -8.704 5.310 5.012 1.00 95.12 85 ARG A O 1
ATOM 656 N N . VAL A 1 86 ? -6.563 4.788 5.438 1.00 92.88 86 VAL A N 1
ATOM 657 C CA . VAL A 1 86 ? -6.452 3.811 4.340 1.00 92.88 86 VAL A CA 1
ATOM 658 C C . VAL A 1 86 ? -7.285 2.571 4.644 1.00 92.88 86 VAL A C 1
ATOM 660 O O . VAL A 1 86 ? -8.048 2.142 3.782 1.00 92.88 86 VAL A O 1
ATOM 663 N N . LEU A 1 87 ? -7.208 2.055 5.875 1.00 94.44 87 LEU A N 1
ATOM 664 C CA . LEU A 1 87 ? -8.040 0.939 6.323 1.00 94.44 87 LEU A CA 1
ATOM 665 C C . LEU A 1 87 ? -9.535 1.247 6.172 1.00 94.44 87 LEU A C 1
ATOM 667 O O . LEU A 1 87 ? -10.264 0.461 5.574 1.00 94.44 87 LEU A O 1
ATOM 671 N N . GLY A 1 88 ? -9.983 2.405 6.662 1.00 94.50 88 GLY A N 1
ATOM 672 C CA . GLY A 1 88 ? -11.381 2.819 6.567 1.00 94.50 88 GLY A CA 1
ATOM 673 C C . GLY A 1 88 ? -11.870 2.881 5.120 1.00 94.50 88 GLY A C 1
ATOM 674 O O . GLY A 1 88 ? -12.941 2.363 4.813 1.00 94.50 88 GLY A O 1
ATOM 675 N N . LYS A 1 89 ? -11.063 3.442 4.207 1.00 94.81 89 LYS A N 1
ATOM 676 C CA . LYS A 1 89 ? -11.396 3.474 2.776 1.00 94.81 89 LYS A CA 1
ATOM 677 C C . LYS A 1 89 ? -11.537 2.069 2.190 1.00 94.81 89 LYS A C 1
ATOM 679 O O . LYS A 1 89 ? -12.513 1.809 1.499 1.00 94.81 89 LYS A O 1
ATOM 684 N N . GLU A 1 90 ? -10.595 1.172 2.472 1.00 93.44 90 GLU A N 1
ATOM 685 C CA . GLU A 1 90 ? -10.660 -0.204 1.970 1.00 93.44 90 GLU A CA 1
ATOM 686 C C . GLU A 1 90 ? -11.914 -0.942 2.453 1.00 93.44 90 GLU A C 1
ATOM 688 O O . GLU A 1 90 ? -12.575 -1.598 1.653 1.00 93.44 90 GLU A O 1
ATOM 693 N N . LEU A 1 91 ? -12.272 -0.797 3.733 1.00 92.81 91 LEU A N 1
ATOM 694 C CA . LEU A 1 91 ? -13.458 -1.439 4.308 1.00 92.81 91 LEU A CA 1
ATOM 695 C C . LEU A 1 91 ? -14.766 -0.882 3.740 1.00 92.81 91 LEU A C 1
ATOM 697 O O . LEU A 1 91 ? -15.735 -1.626 3.584 1.00 92.81 91 LEU A O 1
ATOM 701 N N . MET A 1 92 ? -14.814 0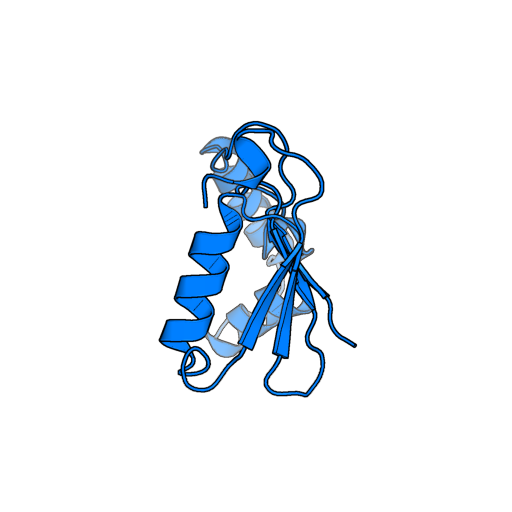.419 3.443 1.00 93.00 92 MET A N 1
ATOM 702 C CA . MET A 1 92 ? -15.961 1.025 2.764 1.00 93.00 92 MET A CA 1
ATOM 703 C C . MET A 1 92 ? -16.077 0.521 1.323 1.00 93.00 92 MET A C 1
ATOM 705 O O . MET A 1 92 ? -17.155 0.089 0.921 1.00 93.00 92 MET A O 1
ATOM 709 N N . ASP A 1 93 ? -14.971 0.515 0.572 1.00 94.50 93 ASP A N 1
ATOM 710 C CA . 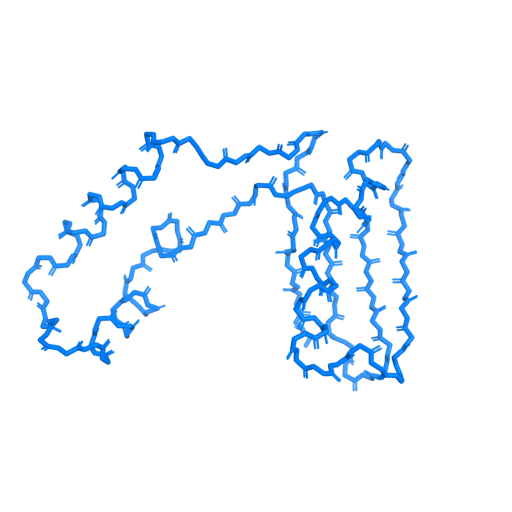ASP A 1 93 ? -14.943 0.081 -0.830 1.00 94.50 93 ASP A CA 1
ATOM 711 C C . ASP A 1 93 ? -15.289 -1.413 -0.980 1.00 94.50 93 ASP A C 1
ATOM 713 O O . ASP A 1 93 ? -15.915 -1.809 -1.963 1.00 94.50 93 ASP A O 1
ATOM 717 N N . SER A 1 94 ? -14.919 -2.249 -0.003 1.00 91.38 94 SER A N 1
ATOM 718 C CA . SER A 1 94 ? -15.251 -3.680 0.014 1.00 91.38 94 SER A CA 1
ATOM 719 C C . SER A 1 94 ? -16.646 -3.993 0.570 1.00 91.38 94 SER A C 1
ATOM 721 O O . SER A 1 94 ? -17.034 -5.162 0.613 1.00 91.38 94 SER A O 1
ATOM 723 N N . GLY A 1 95 ? -17.389 -2.989 1.051 1.00 89.00 95 GLY A N 1
ATOM 724 C CA . GLY A 1 95 ? -18.672 -3.178 1.736 1.00 89.00 95 GLY A CA 1
ATOM 725 C C . GLY A 1 95 ? -18.560 -3.874 3.099 1.00 89.00 95 GLY A C 1
ATOM 726 O O . GLY A 1 95 ? -19.565 -4.306 3.656 1.00 89.00 95 GLY A O 1
ATOM 727 N N . SER A 1 96 ? -17.351 -3.994 3.651 1.00 87.69 96 SER A N 1
ATOM 728 C CA . SER A 1 96 ? -17.075 -4.703 4.908 1.00 87.69 96 SER A CA 1
ATOM 729 C C . SER A 1 96 ? -17.155 -3.811 6.149 1.00 87.69 96 SER A C 1
ATOM 731 O O . SER A 1 96 ? -16.883 -4.286 7.242 1.00 87.69 96 SER A O 1
ATOM 733 N N . ALA A 1 97 ? -17.506 -2.531 6.006 1.00 86.25 97 ALA A N 1
ATOM 734 C CA . ALA A 1 97 ? -17.599 -1.595 7.129 1.00 86.25 97 ALA A CA 1
ATOM 735 C C . ALA A 1 97 ? -18.870 -1.765 7.987 1.00 86.25 97 ALA A C 1
ATOM 737 O O . ALA A 1 97 ? -18.864 -1.422 9.167 1.00 86.25 97 ALA A O 1
ATOM 738 N N . SER A 1 98 ? -19.968 -2.262 7.410 1.00 89.00 98 SER A N 1
ATOM 739 C CA . SER A 1 98 ? -21.258 -2.371 8.106 1.00 89.00 98 SER A CA 1
ATOM 740 C C . SER A 1 98 ? -21.354 -3.653 8.935 1.00 89.00 98 SER A C 1
ATOM 742 O O . SER A 1 98 ? -20.887 -4.705 8.506 1.00 89.00 98 SER A O 1
ATOM 744 N N . GLY A 1 99 ? -21.988 -3.571 10.109 1.00 87.44 99 GLY A N 1
ATOM 745 C CA . GLY A 1 99 ? -22.230 -4.726 10.985 1.00 87.44 99 GLY A CA 1
ATOM 746 C C . GLY A 1 99 ? -21.003 -5.237 11.748 1.00 87.44 99 GLY A C 1
ATOM 747 O O . GLY A 1 99 ? -21.102 -6.262 1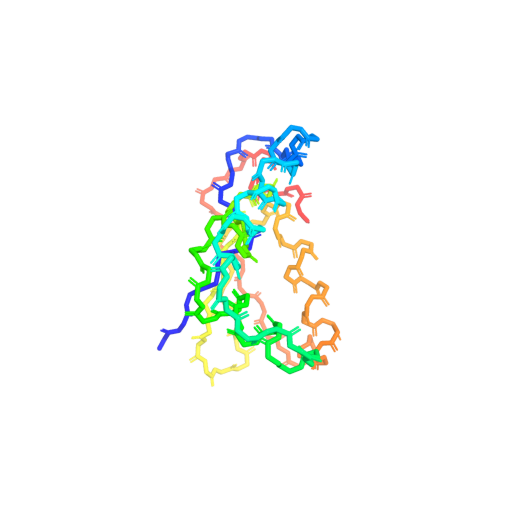2.413 1.00 87.44 99 GLY A O 1
ATOM 748 N N . LYS A 1 100 ? -19.869 -4.529 11.672 1.00 90.56 100 LYS A N 1
ATOM 749 C CA . LYS A 1 100 ? -18.610 -4.897 12.332 1.00 90.56 100 LYS A CA 1
ATOM 750 C C . LYS A 1 100 ? -18.400 -4.160 13.651 1.00 90.56 100 LYS A C 1
ATOM 752 O O . LYS A 1 100 ? -18.821 -3.013 13.806 1.00 90.56 100 LYS A O 1
ATOM 757 N N . THR A 1 101 ? -17.665 -4.795 14.558 1.00 93.75 101 THR A N 1
ATOM 758 C CA . THR A 1 101 ? -17.155 -4.178 15.788 1.00 93.75 101 THR A CA 1
ATOM 759 C C . THR A 1 101 ? -15.680 -3.846 15.606 1.00 93.75 101 THR A C 1
ATOM 761 O O . THR A 1 101 ? -14.895 -4.702 15.210 1.00 93.75 101 THR A O 1
ATOM 764 N N . PHE A 1 102 ? -15.272 -2.616 15.917 1.00 94.12 102 PHE A N 1
ATOM 765 C CA . PHE A 1 102 ? -13.876 -2.190 15.808 1.00 94.12 102 PHE A CA 1
ATOM 766 C C . PHE A 1 102 ? -13.275 -1.973 17.196 1.00 94.12 102 PHE A C 1
ATOM 768 O O . PHE A 1 102 ? -13.695 -1.082 17.933 1.00 94.12 102 PHE A O 1
ATOM 775 N N . HIS A 1 103 ? -12.266 -2.767 17.540 1.00 96.44 103 HIS A N 1
ATOM 776 C CA . HIS A 1 103 ? -11.463 -2.597 18.745 1.00 96.44 103 HIS A CA 1
ATOM 777 C C . HIS A 1 103 ? -10.163 -1.891 18.377 1.00 96.44 103 HIS A C 1
ATOM 779 O O . HIS A 1 103 ? -9.338 -2.450 17.657 1.00 96.44 103 HIS A O 1
ATOM 785 N N . ILE A 1 104 ? -9.978 -0.670 18.875 1.00 96.81 104 ILE A N 1
ATOM 786 C CA . ILE A 1 104 ? -8.762 0.113 18.649 1.00 96.81 104 ILE A CA 1
ATOM 787 C C . ILE A 1 104 ? -7.927 0.092 19.928 1.00 96.81 104 ILE A C 1
ATOM 789 O O . ILE A 1 104 ? -8.348 0.593 20.969 1.00 96.81 104 ILE A O 1
ATOM 793 N N . PHE A 1 105 ? -6.733 -0.483 19.837 1.00 98.00 105 PHE A N 1
ATOM 794 C CA . PHE A 1 105 ? -5.739 -0.514 20.900 1.00 98.00 105 PHE A CA 1
ATOM 795 C C . PHE A 1 105 ? -4.683 0.540 20.600 1.00 98.00 105 PHE A C 1
ATOM 797 O O . PHE A 1 105 ? -3.984 0.450 19.593 1.00 98.00 105 PHE A O 1
ATOM 804 N N . LEU A 1 106 ? -4.562 1.538 21.468 1.00 97.75 106 LEU A N 1
ATOM 805 C CA . LEU A 1 106 ? -3.526 2.560 21.358 1.00 97.75 106 LEU A CA 1
ATOM 806 C C . LEU A 1 106 ? -2.347 2.159 22.236 1.00 97.75 106 LEU A C 1
ATOM 808 O O . LEU A 1 106 ? -2.515 1.931 23.434 1.00 97.75 106 LEU A O 1
ATOM 812 N N . SER A 1 107 ? -1.158 2.067 21.646 1.00 96.81 107 SER A N 1
ATOM 813 C CA . SER A 1 107 ? 0.058 1.744 22.398 1.00 96.81 107 SER A CA 1
ATOM 814 C C . SER A 1 107 ? 0.480 2.894 23.319 1.00 96.81 107 SER A C 1
ATOM 816 O O . SER A 1 107 ? 0.934 2.663 24.438 1.00 96.81 107 SER A O 1
ATOM 818 N N . HIS A 1 108 ? 0.325 4.132 22.847 1.00 97.00 108 HIS A N 1
ATOM 819 C CA . HIS A 1 108 ? 0.560 5.385 23.562 1.00 97.00 108 HIS A CA 1
ATOM 820 C C . HIS A 1 108 ? -0.069 6.553 22.776 1.00 97.00 108 HIS A C 1
ATOM 822 O O . HIS A 1 108 ? -0.655 6.353 21.715 1.00 97.00 108 HIS A O 1
ATOM 828 N N . PHE A 1 109 ? 0.043 7.780 23.293 1.00 96.44 109 PHE A N 1
ATOM 829 C CA . PHE A 1 109 ? -0.672 8.957 22.775 1.00 96.44 109 PHE A CA 1
ATOM 830 C C . PHE A 1 109 ? 0.227 9.961 22.040 1.00 96.44 109 PHE A C 1
ATOM 832 O O . PHE A 1 109 ? 0.019 11.171 22.132 1.00 96.44 109 PHE A O 1
ATOM 839 N N . HIS A 1 110 ? 1.240 9.487 21.313 1.00 96.56 110 HIS A N 1
ATOM 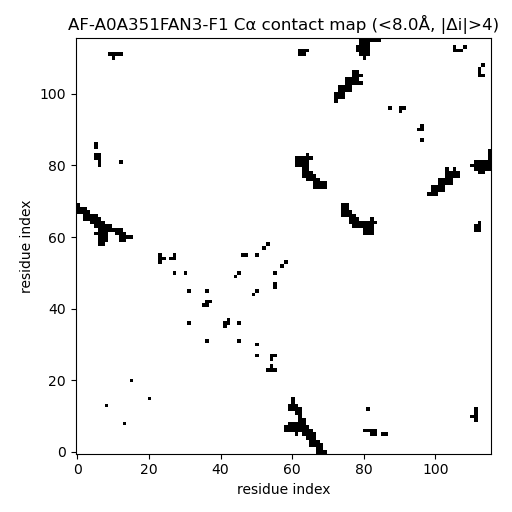840 C CA . HIS A 1 110 ? 1.912 10.358 20.349 1.00 96.56 110 HIS A CA 1
ATOM 841 C C . HIS A 1 110 ? 1.006 10.620 19.145 1.00 96.56 110 HIS A C 1
ATOM 843 O O . HIS A 1 110 ? 0.167 9.797 18.780 1.00 96.56 110 HIS A O 1
ATOM 849 N N . TYR A 1 111 ? 1.172 11.790 18.530 1.00 95.06 111 TYR A N 1
ATOM 850 C CA . TYR A 1 111 ? 0.295 12.258 17.458 1.00 95.06 111 TYR A CA 1
ATOM 851 C C . TYR A 1 111 ? 0.225 11.279 16.277 1.00 95.06 111 TYR A C 1
ATOM 853 O O . TYR A 1 111 ? -0.845 11.021 15.730 1.00 95.06 111 TYR A O 1
ATOM 861 N N . ASP A 1 112 ? 1.346 10.650 15.936 1.00 95.56 112 ASP A N 1
ATOM 862 C CA . ASP A 1 112 ? 1.444 9.681 14.852 1.00 95.56 112 ASP A CA 1
ATOM 863 C C . ASP A 1 112 ? 0.667 8.381 15.090 1.00 95.56 112 ASP A C 1
ATOM 865 O O . ASP A 1 112 ? 0.446 7.644 14.131 1.00 95.56 112 ASP A O 1
ATOM 869 N N . HIS A 1 113 ? 0.179 8.142 16.309 1.00 97.12 113 HIS A N 1
ATOM 870 C CA . HIS A 1 113 ? -0.661 7.003 16.685 1.00 97.12 113 HIS A CA 1
ATOM 871 C C . HIS A 1 113 ? -2.163 7.328 16.731 1.00 97.12 113 HIS A C 1
ATOM 873 O O . HIS A 1 113 ? -2.963 6.416 16.932 1.00 97.12 113 HIS A O 1
ATOM 879 N N . ILE A 1 114 ? -2.557 8.598 16.571 1.00 95.94 114 ILE A N 1
ATOM 880 C CA . ILE A 1 114 ? -3.957 9.047 16.737 1.00 95.94 114 ILE A CA 1
ATOM 881 C C . ILE A 1 114 ? -4.453 10.013 15.647 1.00 95.94 114 ILE A C 1
ATOM 883 O O . ILE A 1 114 ? -5.570 10.513 15.736 1.00 95.94 114 ILE A O 1
ATOM 887 N N . GLN A 1 115 ? -3.627 10.332 14.650 1.00 93.94 115 GLN A N 1
ATOM 888 C CA . GLN A 1 115 ? -3.937 11.331 13.614 1.00 93.94 115 GLN A CA 1
ATOM 889 C C . GLN A 1 115 ? -4.808 10.826 12.447 1.00 93.94 115 GLN A C 1
ATOM 891 O O . GLN A 1 115 ? -5.055 11.590 11.512 1.00 93.94 115 GLN A O 1
ATOM 896 N N . GLY A 1 116 ? -5.141 9.535 12.421 1.00 90.81 116 GLY A N 1
ATOM 897 C CA . GLY A 1 116 ? -5.712 8.843 11.263 1.00 90.81 116 GLY A CA 1
ATOM 898 C C . GLY A 1 116 ? -7.220 8.897 11.114 1.00 90.81 116 GLY A C 1
ATOM 899 O O . GLY A 1 116 ? -7.929 9.132 12.113 1.00 90.81 116 GLY A O 1
#

Solvent-accessible surface area (backbone atoms only — not comparable to full-atom values): 6427 Å² total; per-residue (Å²): 131,52,79,44,80,51,15,69,27,62,81,62,66,48,76,83,51,72,64,59,52,50,51,30,52,52,52,48,56,61,71,45,63,95,57,81,61,92,42,71,67,42,42,52,50,40,42,73,73,66,42,57,59,79,52,61,45,81,82,48,40,20,5,33,10,33,39,41,56,71,87,64,58,48,39,46,32,40,27,35,0,48,7,36,49,55,51,53,49,53,29,56,76,70,65,60,56,70,92,48,46,80,47,78,46,67,90,59,88,54,64,33,30,63,68,62

Secondary structure (DSSP, 8-state):
-EEEEEE---SS--PPPHHHHHHHHHHHHHHHTTS---SHHHHHHHHHHTS-HHHHS---SSPSEEEEE-SSSEEEEE--STHHHHHHHHHHHTT-STT-EEEEE-S---GGGT--

pLDDT: mean 93.0, std 4.56, range [72.56, 98.0]

Foldseek 3Di:
DDKDWLADDAQDQDDDDPVLLVVLVVVLVVQCPPPDPPDPVSVVCCLVPPDDCSNSHNHHNWFGWMWDDPVDLEIEIEFDAPSVVVVVVVCVVVVNPPPHHYDYHYPDDRCRRHVD

Mean predicted aligned error: 4.53 Å

Sequence (116 aa):
MKVHFKGTRGSIPIAPTATEVQEKVVASLLAARGKDLRSERQIREFVEKSLPFRHSSTFGGNTPCVHLETGSEDYLIFDGGSGLRVLGKELMDSGSASGKTFHIFLSHFHYDHIQG

Radius of gyration: 17.3 Å; Cα contacts (8 Å, |Δi|>4): 192; chains: 1; bounding box: 38×28×48 Å

Nearest PDB structures (foldseek):
  8y9b-assembly1_A  TM=3.272E-01  e=4.603E-01  synthetic construct
  9jhz-assembly1_C  TM=3.810E-01  e=9.447E+00  Faecalibacterium duncaniae
  6ejf-assembly1_M  TM=2.713E-01  e=7.790E+00  Thermus thermophilus HB8